Protein AF-B4WVF3-F1 (afdb_monomer_lite)

Radius of gyration: 14.75 Å; chains: 1; bounding box: 30×27×37 Å

Secondary structure (DSSP, 8-state):
-PPPSSHHHHHHHHHHHHHHHHHH---GGGS-HHHHHHHHHHHHHHHHHHHT-----

Foldseek 3Di:
DDDDPDPVSVCVCCVVVVVVCVLLPDPVVVDDPVVNVVSNVVSVVVVCVVVVCPDPD

pLDDT: mean 87.05, std 11.46, range [41.38, 95.62]

Sequence (57 aa):
MGRFKSVGQAQRFLSAFEPIRGHFYPHQHKQTASDYRETMCRRIESWRSLTGSSAIA

Structure (mmCIF, N/CA/C/O backbone):
data_AF-B4WVF3-F1
#
_entry.id   AF-B4WVF3-F1
#
loop_
_atom_site.group_PDB
_atom_site.id
_atom_site.type_symbol
_atom_site.label_atom_id
_atom_site.label_alt_id
_atom_site.label_comp_id
_atom_site.label_asym_id
_atom_site.label_entity_id
_atom_site.label_seq_id
_atom_site.pdbx_PDB_ins_code
_atom_site.Cartn_x
_atom_site.Cartn_y
_atom_site.Cartn_z
_atom_site.occupancy
_atom_site.B_iso_or_equiv
_atom_site.auth_seq_id
_atom_site.auth_comp_id
_atom_site.auth_asym_id
_atom_site.auth_atom_id
_atom_site.pdbx_PDB_model_num
ATOM 1 N N . MET A 1 1 ? 10.204 11.763 -4.627 1.00 64.06 1 MET A N 1
ATOM 2 C CA . MET A 1 1 ? 10.126 10.953 -5.863 1.00 64.06 1 MET A CA 1
ATOM 3 C C . MET A 1 1 ? 10.554 11.824 -7.030 1.00 64.06 1 MET A C 1
ATOM 5 O O . MET A 1 1 ? 10.008 12.910 -7.172 1.00 64.06 1 MET A O 1
ATOM 9 N N . GLY A 1 2 ? 11.560 11.411 -7.805 1.00 82.00 2 GLY A N 1
ATOM 10 C CA . GLY A 1 2 ? 11.956 12.142 -9.016 1.00 82.00 2 GLY A CA 1
ATOM 11 C C . GLY A 1 2 ? 10.866 12.099 -10.095 1.00 82.00 2 GLY A C 1
ATOM 12 O O . GLY A 1 2 ? 9.939 11.294 -10.014 1.00 82.00 2 GLY A O 1
ATOM 13 N N . ARG A 1 3 ? 10.975 12.959 -11.114 1.00 89.75 3 ARG A N 1
ATOM 14 C CA . ARG A 1 3 ? 10.073 12.938 -12.281 1.00 89.75 3 ARG A CA 1
ATOM 15 C C . ARG A 1 3 ? 10.299 11.654 -13.090 1.00 89.75 3 ARG A C 1
ATOM 17 O O . ARG A 1 3 ? 11.445 11.242 -13.275 1.00 89.75 3 ARG A O 1
ATOM 24 N N . PHE A 1 4 ? 9.226 11.044 -13.600 1.00 93.06 4 PHE A N 1
ATOM 25 C CA . PHE A 1 4 ? 9.346 9.957 -14.574 1.00 93.06 4 PHE A CA 1
ATOM 26 C C . PHE A 1 4 ? 9.964 10.494 -15.869 1.00 93.06 4 PHE A C 1
ATOM 28 O O . PHE A 1 4 ? 9.565 11.546 -16.365 1.00 93.06 4 PHE A O 1
ATOM 35 N N . LYS A 1 5 ? 10.943 9.768 -16.408 1.00 93.31 5 LYS A N 1
ATOM 36 C CA . LYS A 1 5 ? 11.655 10.113 -17.646 1.00 93.31 5 LYS A CA 1
ATOM 37 C C . LYS A 1 5 ? 10.868 9.713 -18.897 1.00 93.31 5 LYS A C 1
ATOM 39 O O . LYS A 1 5 ? 11.178 10.183 -19.984 1.00 93.31 5 LYS A O 1
ATOM 44 N N . SER A 1 6 ? 9.872 8.836 -18.753 1.00 95.19 6 SER A N 1
ATOM 45 C CA . SER A 1 6 ? 8.999 8.393 -19.840 1.00 95.19 6 SER A CA 1
ATOM 46 C C . SER A 1 6 ? 7.655 7.877 -19.325 1.00 95.19 6 SER A C 1
ATOM 48 O O . SER A 1 6 ? 7.523 7.493 -18.159 1.00 95.19 6 SER A O 1
ATOM 50 N N . VAL A 1 7 ? 6.673 7.805 -20.228 1.00 95.06 7 VAL A N 1
ATOM 51 C CA . VAL A 1 7 ? 5.357 7.200 -19.961 1.00 95.06 7 VAL A CA 1
ATOM 52 C C . VAL A 1 7 ? 5.502 5.726 -19.580 1.00 95.06 7 VAL A C 1
ATOM 54 O O . VAL A 1 7 ? 4.909 5.291 -18.602 1.00 95.06 7 VAL A O 1
ATOM 57 N N . GLY A 1 8 ? 6.355 4.963 -20.274 1.00 95.62 8 GLY A N 1
ATOM 58 C CA . GLY A 1 8 ? 6.584 3.549 -19.955 1.00 95.62 8 GLY A CA 1
ATOM 59 C C . GLY A 1 8 ? 7.176 3.328 -18.558 1.00 95.62 8 GLY A C 1
ATOM 60 O O . GLY A 1 8 ? 6.812 2.373 -17.873 1.00 95.62 8 GLY A O 1
ATOM 61 N N . GLN A 1 9 ? 8.045 4.231 -18.088 1.00 93.69 9 GLN A N 1
ATOM 62 C CA . GLN A 1 9 ? 8.545 4.182 -16.713 1.00 93.69 9 GLN A CA 1
ATOM 63 C C . GLN A 1 9 ? 7.419 4.446 -15.702 1.00 93.69 9 GLN A C 1
ATOM 65 O O . GLN A 1 9 ? 7.317 3.729 -14.707 1.00 93.69 9 GLN A O 1
ATOM 70 N N . ALA A 1 10 ? 6.576 5.449 -15.963 1.00 93.56 10 ALA A N 1
ATOM 71 C CA . ALA A 1 10 ? 5.421 5.747 -15.122 1.00 93.56 10 ALA A CA 1
ATOM 72 C C . ALA A 1 10 ? 4.445 4.563 -15.082 1.00 93.56 10 ALA A C 1
ATOM 74 O O . ALA A 1 10 ? 4.037 4.155 -14.000 1.00 93.56 10 ALA A O 1
ATOM 75 N N . GLN A 1 11 ? 4.150 3.952 -16.232 1.00 94.62 11 GLN A N 1
ATOM 76 C CA . GLN A 1 11 ? 3.247 2.808 -16.339 1.00 94.62 11 GLN A CA 1
ATOM 77 C C . GLN A 1 11 ? 3.735 1.622 -15.504 1.00 94.62 11 GLN A C 1
ATOM 79 O O . GLN A 1 11 ? 2.965 1.075 -14.726 1.00 94.62 11 GLN A O 1
ATOM 84 N N . ARG A 1 12 ? 5.021 1.257 -15.618 1.00 93.31 12 ARG A N 1
ATOM 85 C CA . ARG A 1 12 ? 5.618 0.154 -14.841 1.00 93.31 12 ARG A CA 1
ATOM 86 C C . ARG A 1 12 ? 5.598 0.422 -13.339 1.00 93.31 12 ARG A C 1
ATOM 88 O O . ARG A 1 12 ? 5.443 -0.505 -12.550 1.00 93.31 12 ARG A O 1
ATOM 95 N N . PHE A 1 13 ? 5.780 1.680 -12.942 1.00 90.75 13 PHE A N 1
ATOM 96 C CA . PHE A 1 13 ? 5.644 2.066 -11.544 1.00 90.75 13 PHE A CA 1
ATOM 97 C C . PHE A 1 13 ? 4.188 1.936 -11.085 1.00 90.75 13 PHE A C 1
ATOM 99 O O . PHE A 1 13 ? 3.924 1.256 -10.099 1.00 90.75 13 PHE A O 1
ATOM 106 N N . LEU A 1 14 ? 3.244 2.542 -11.809 1.00 91.62 14 LEU A N 1
ATOM 107 C CA . LEU A 1 14 ? 1.824 2.542 -11.456 1.00 91.62 14 LEU A CA 1
ATOM 108 C C . LEU A 1 14 ? 1.231 1.130 -11.439 1.00 91.62 14 LEU A C 1
ATOM 110 O O . LEU A 1 14 ? 0.522 0.803 -10.496 1.00 91.62 14 LEU A O 1
ATOM 114 N N . SER A 1 15 ? 1.594 0.268 -12.392 1.00 92.12 15 SER A N 1
ATOM 115 C CA . SER A 1 15 ? 1.082 -1.106 -12.466 1.00 92.12 15 SER A CA 1
ATOM 116 C C . SER A 1 15 ? 1.402 -1.934 -11.222 1.00 92.12 15 SER A C 1
ATOM 118 O O . SER A 1 15 ? 0.602 -2.769 -10.817 1.00 92.12 15 SER A O 1
ATOM 120 N N . ALA A 1 16 ? 2.566 -1.711 -10.604 1.00 88.62 16 ALA A N 1
ATOM 121 C CA . ALA A 1 16 ? 2.923 -2.351 -9.339 1.00 88.62 16 ALA A CA 1
ATOM 122 C C . ALA A 1 16 ? 2.380 -1.572 -8.130 1.00 88.62 16 ALA A C 1
ATOM 124 O O . ALA A 1 16 ? 1.974 -2.160 -7.131 1.00 88.62 16 ALA A O 1
ATOM 125 N N . PHE A 1 17 ? 2.370 -0.241 -8.209 1.00 89.19 17 PHE A N 1
ATOM 126 C CA . PHE A 1 17 ? 2.037 0.632 -7.089 1.00 89.19 17 PHE A CA 1
ATOM 127 C C . PHE A 1 17 ? 0.539 0.716 -6.791 1.00 89.19 17 PHE A C 1
ATOM 129 O O . PHE A 1 17 ? 0.174 0.855 -5.627 1.00 89.19 17 PHE A O 1
ATOM 136 N N . GLU A 1 18 ? -0.335 0.631 -7.794 1.00 88.25 18 GLU A N 1
ATOM 137 C CA . GLU A 1 18 ? -1.788 0.667 -7.592 1.00 88.25 18 GLU A CA 1
ATOM 138 C C . GLU A 1 18 ? -2.290 -0.492 -6.712 1.00 88.25 18 GLU A C 1
ATOM 140 O O . GLU A 1 18 ? -2.936 -0.203 -5.698 1.00 88.25 18 GLU A O 1
ATOM 145 N N . PRO A 1 19 ? -1.937 -1.768 -6.983 1.00 88.56 19 PRO A N 1
ATOM 146 C CA . PRO A 1 19 ? -2.284 -2.878 -6.093 1.00 88.56 19 PRO A CA 1
ATOM 147 C C . PRO A 1 19 ? -1.739 -2.700 -4.671 1.00 88.56 19 PRO A C 1
ATOM 149 O O . PRO A 1 19 ? -2.464 -2.897 -3.696 1.00 88.56 19 PRO A O 1
ATOM 152 N N . ILE A 1 20 ? -0.479 -2.261 -4.543 1.00 90.06 20 ILE A N 1
ATOM 153 C CA . ILE A 1 20 ? 0.167 -2.018 -3.244 1.00 90.06 20 ILE A CA 1
ATOM 154 C C . ILE A 1 20 ? -0.587 -0.930 -2.473 1.00 90.06 20 ILE A C 1
ATOM 156 O O . ILE A 1 20 ? -0.891 -1.095 -1.292 1.00 90.06 20 ILE A O 1
ATOM 160 N N . ARG A 1 21 ? -0.951 0.176 -3.129 1.00 89.50 21 ARG A N 1
ATOM 161 C CA . ARG A 1 21 ? -1.734 1.246 -2.501 1.00 89.50 21 ARG A CA 1
ATOM 162 C C . ARG A 1 21 ? -3.111 0.777 -2.066 1.00 89.50 21 ARG A C 1
ATOM 164 O O . ARG A 1 21 ? -3.506 1.112 -0.956 1.00 89.50 21 ARG A O 1
ATOM 171 N N . GLY A 1 22 ? -3.824 0.011 -2.888 1.00 88.88 22 GLY A N 1
ATOM 172 C CA . GLY A 1 22 ? -5.114 -0.562 -2.489 1.00 88.88 22 GLY A CA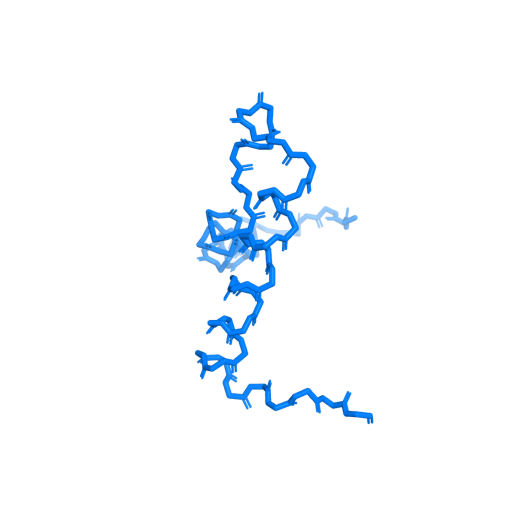 1
ATOM 173 C C . GLY A 1 22 ? -4.987 -1.426 -1.230 1.00 88.88 22 GLY A C 1
ATOM 174 O O . GLY A 1 22 ? -5.784 -1.308 -0.294 1.00 88.88 22 GLY A O 1
ATOM 175 N N . HIS A 1 23 ? -3.918 -2.222 -1.158 1.00 89.62 23 HIS A N 1
ATOM 176 C CA . HIS A 1 23 ? -3.632 -3.075 -0.006 1.00 89.62 23 HIS A CA 1
ATOM 177 C C . HIS A 1 23 ? -3.190 -2.311 1.244 1.00 89.62 23 HIS A C 1
ATOM 179 O O . HIS A 1 23 ? -3.483 -2.763 2.341 1.00 89.62 23 HIS A O 1
ATOM 185 N N . PHE A 1 24 ? -2.540 -1.150 1.139 1.00 89.81 24 PHE A N 1
ATOM 186 C CA . PHE A 1 24 ? -2.011 -0.411 2.302 1.00 89.81 24 PHE A CA 1
ATOM 187 C C . PHE A 1 24 ? -2.750 0.883 2.654 1.00 89.81 24 PHE A C 1
ATOM 189 O O . PHE A 1 24 ? -2.415 1.50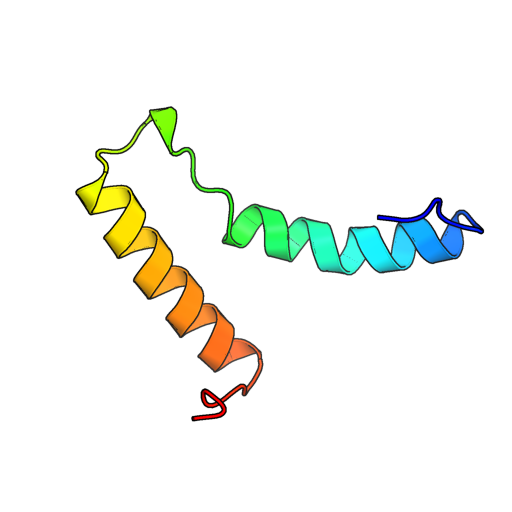8 3.657 1.00 89.81 24 PHE A O 1
ATOM 196 N N . TYR A 1 25 ? -3.766 1.280 1.887 1.00 86.94 25 TYR A N 1
ATOM 197 C CA . TYR A 1 25 ? -4.529 2.507 2.129 1.00 86.94 25 TYR A CA 1
ATOM 198 C C . TYR A 1 25 ? -5.966 2.207 2.595 1.00 86.94 25 TYR A C 1
ATOM 200 O O . TYR A 1 25 ? -6.926 2.481 1.869 1.00 86.94 25 TYR A O 1
ATOM 208 N N . PRO A 1 26 ? -6.164 1.609 3.789 1.00 83.50 26 PRO A N 1
ATOM 209 C CA . PRO A 1 26 ? -7.497 1.478 4.353 1.00 83.50 26 PRO A CA 1
ATOM 210 C C . PRO A 1 26 ? -8.031 2.866 4.726 1.00 83.50 26 PRO A C 1
ATOM 212 O O . PRO A 1 26 ? -7.269 3.775 5.053 1.00 83.50 26 PRO A O 1
ATOM 215 N N . HIS A 1 27 ? -9.352 3.042 4.700 1.00 84.88 27 HIS A N 1
ATOM 216 C CA . HIS A 1 27 ? -9.997 4.305 5.057 1.00 84.88 27 HIS A CA 1
ATOM 217 C C . HIS A 1 27 ? -9.806 4.611 6.552 1.00 84.88 27 HIS A C 1
ATOM 219 O O . HIS A 1 27 ? -10.664 4.303 7.377 1.00 84.88 27 HIS A O 1
ATOM 225 N N . GLN A 1 28 ? -8.663 5.203 6.906 1.00 83.94 28 GLN A N 1
ATOM 226 C CA . GLN A 1 28 ? -8.272 5.505 8.287 1.00 83.94 28 GLN A CA 1
ATOM 227 C C . GLN A 1 28 ? -9.291 6.414 8.982 1.00 83.94 28 GLN A C 1
ATOM 229 O O . GLN A 1 28 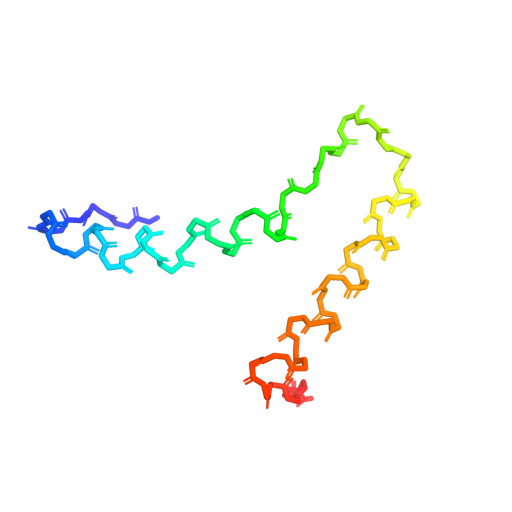? -9.564 6.238 10.160 1.00 83.94 28 GLN A O 1
ATOM 234 N N . HIS A 1 29 ? -9.925 7.321 8.235 1.00 88.25 29 HIS A N 1
ATOM 235 C CA . HIS A 1 29 ? -10.964 8.216 8.751 1.00 88.25 29 HIS A CA 1
ATOM 236 C C . HIS A 1 29 ? -12.246 7.499 9.214 1.00 88.25 29 HIS A C 1
ATOM 238 O O . HIS A 1 29 ? -13.103 8.133 9.818 1.00 88.25 29 HIS A O 1
ATOM 244 N N . LYS A 1 30 ? -12.405 6.204 8.910 1.00 91.12 30 LYS A N 1
ATOM 245 C CA . LYS A 1 30 ? -13.554 5.385 9.328 1.00 91.12 30 LYS A CA 1
ATOM 246 C C . LYS A 1 30 ? -13.219 4.413 10.462 1.00 91.12 30 LYS A C 1
ATOM 248 O O . LYS A 1 30 ? -14.051 3.578 10.792 1.00 91.12 30 LYS A O 1
ATOM 253 N N . GLN A 1 31 ? -12.003 4.462 11.002 1.00 91.88 31 GLN A N 1
ATOM 254 C CA . GLN A 1 31 ? -11.496 3.482 11.961 1.00 91.88 31 GLN A CA 1
ATOM 255 C C . GLN A 1 31 ? -10.963 4.174 13.208 1.00 91.88 31 GLN A C 1
ATOM 257 O O . GLN A 1 31 ? -10.437 5.288 13.139 1.00 91.88 31 GLN A O 1
ATOM 262 N N . THR A 1 32 ? -11.046 3.491 14.347 1.00 94.44 32 THR A N 1
ATOM 263 C CA . THR A 1 32 ? -10.294 3.921 15.523 1.00 94.44 32 THR A CA 1
ATOM 264 C C . THR A 1 32 ? -8.798 3.713 15.283 1.00 94.44 32 THR A C 1
ATOM 266 O O . THR A 1 32 ? -8.375 2.949 14.407 1.00 94.44 32 THR A O 1
ATOM 269 N N . ALA A 1 33 ? -7.963 4.373 16.085 1.00 93.38 33 ALA A N 1
ATOM 270 C CA . ALA A 1 33 ? -6.520 4.175 16.004 1.00 93.38 33 ALA A CA 1
ATOM 271 C C . ALA A 1 33 ? -6.113 2.710 16.267 1.00 93.38 33 ALA A C 1
ATOM 273 O O . ALA A 1 33 ? -5.137 2.241 15.683 1.00 93.38 33 ALA A O 1
ATOM 274 N N . SER A 1 34 ? -6.858 1.991 17.115 1.00 94.62 34 SER A N 1
ATOM 275 C CA . SER A 1 34 ? -6.603 0.580 17.425 1.00 94.62 34 SER A CA 1
ATOM 276 C C . SER A 1 34 ? -6.898 -0.315 16.221 1.00 94.62 34 SER A C 1
ATOM 278 O O . SER A 1 34 ? -6.014 -1.043 15.768 1.00 94.62 34 SER A O 1
ATOM 280 N N . ASP A 1 35 ? -8.092 -0.178 15.637 1.00 94.00 35 ASP A N 1
ATOM 281 C CA . ASP A 1 35 ? -8.534 -1.000 14.500 1.00 94.00 35 ASP A CA 1
ATOM 282 C C . ASP A 1 35 ? -7.632 -0.799 13.279 1.00 94.00 35 ASP A C 1
ATOM 284 O O . ASP A 1 35 ? -7.282 -1.748 12.571 1.00 94.00 35 ASP A O 1
ATOM 288 N N . TYR A 1 36 ? -7.192 0.444 13.054 1.00 93.19 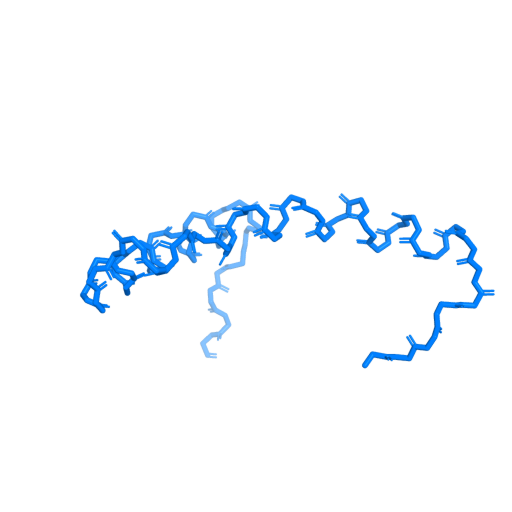36 TYR A N 1
ATOM 289 C CA . TYR A 1 36 ? -6.247 0.759 11.989 1.00 93.19 36 TYR A CA 1
ATOM 290 C C . TYR A 1 36 ? -4.909 0.030 12.181 1.00 93.19 36 TYR A C 1
ATOM 292 O O . TYR A 1 36 ? -4.373 -0.534 11.225 1.00 93.19 36 TYR A O 1
ATOM 300 N N . ARG A 1 37 ? -4.364 0.010 13.408 1.00 93.19 37 ARG A N 1
ATOM 301 C CA . ARG A 1 37 ? -3.089 -0.667 13.708 1.00 93.19 37 ARG A CA 1
ATOM 302 C C . ARG A 1 37 ? -3.205 -2.178 13.538 1.00 93.19 37 ARG A C 1
ATOM 304 O O . ARG A 1 37 ? -2.325 -2.770 12.919 1.00 93.19 37 ARG A O 1
ATOM 311 N N . GLU A 1 38 ? -4.285 -2.785 14.023 1.00 94.38 38 GLU A N 1
ATOM 312 C CA . GLU A 1 38 ? -4.541 -4.220 13.848 1.00 94.38 38 GLU A CA 1
ATOM 313 C C . GLU A 1 38 ? -4.670 -4.590 12.363 1.00 94.38 38 GLU A C 1
ATOM 315 O O . GLU A 1 38 ? -4.020 -5.522 11.879 1.00 94.38 38 GLU A O 1
ATOM 320 N N . THR A 1 39 ? -5.442 -3.802 11.612 1.00 93.69 39 THR A N 1
ATOM 321 C CA . THR A 1 39 ? -5.601 -3.958 10.161 1.00 93.69 39 THR A CA 1
ATOM 322 C C . THR A 1 39 ? -4.260 -3.860 9.438 1.00 93.69 39 THR A C 1
ATOM 324 O O . THR A 1 39 ? -3.9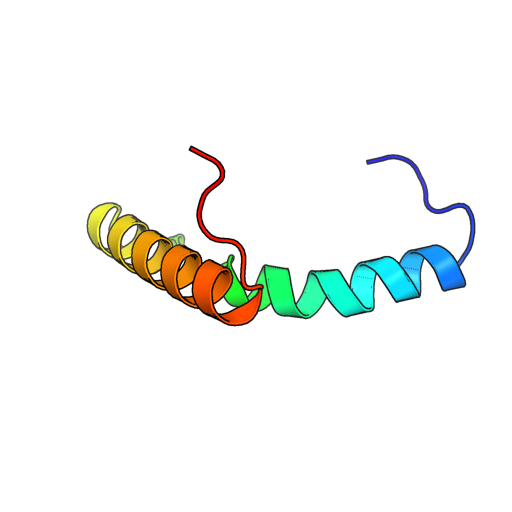78 -4.659 8.542 1.00 93.69 39 THR A O 1
ATOM 327 N N . MET A 1 40 ? -3.409 -2.911 9.831 1.00 93.25 40 MET A N 1
ATOM 328 C CA . MET A 1 40 ? -2.093 -2.733 9.228 1.00 93.25 40 MET A CA 1
ATOM 329 C C . MET A 1 40 ? -1.148 -3.898 9.548 1.00 93.25 40 MET A C 1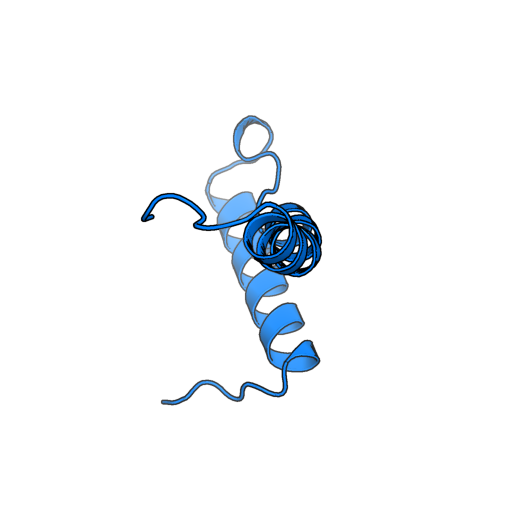
ATOM 331 O O . MET A 1 40 ? -0.465 -4.374 8.643 1.00 93.25 40 MET A O 1
ATOM 335 N N . CYS A 1 41 ? -1.152 -4.414 10.783 1.00 94.00 41 CYS A N 1
ATOM 336 C CA . CYS A 1 41 ? -0.378 -5.604 11.156 1.00 94.00 41 CYS A CA 1
ATOM 337 C C . CYS A 1 41 ? -0.742 -6.808 10.276 1.00 94.00 41 CYS A C 1
ATOM 339 O O . CYS A 1 41 ? 0.142 -7.401 9.657 1.00 94.00 41 CYS A O 1
ATOM 341 N N . ARG A 1 42 ? -2.041 -7.106 10.131 1.00 93.31 42 ARG A N 1
ATOM 342 C CA . ARG A 1 42 ? -2.525 -8.200 9.267 1.00 93.31 42 ARG A CA 1
ATOM 343 C C . ARG A 1 42 ? -2.127 -8.007 7.801 1.00 93.31 42 ARG A C 1
ATOM 345 O O . ARG A 1 42 ? -1.709 -8.954 7.137 1.00 93.31 42 ARG A O 1
ATOM 352 N N . ARG A 1 43 ? -2.232 -6.778 7.281 1.00 93.19 43 ARG A N 1
ATOM 353 C CA . ARG A 1 43 ? -1.858 -6.448 5.892 1.00 93.19 43 ARG A CA 1
ATOM 354 C C . ARG A 1 43 ? -0.360 -6.619 5.642 1.00 93.19 43 ARG A C 1
ATOM 356 O O . ARG A 1 43 ? 0.002 -7.134 4.586 1.00 93.19 43 ARG A O 1
ATOM 363 N N . ILE A 1 44 ? 0.491 -6.238 6.597 1.00 91.12 44 ILE A N 1
ATOM 364 C CA . ILE A 1 44 ? 1.947 -6.444 6.528 1.00 91.12 44 ILE A CA 1
ATOM 365 C C . ILE A 1 44 ? 2.289 -7.936 6.556 1.00 91.12 44 ILE A C 1
ATOM 367 O O . ILE A 1 44 ? 3.134 -8.378 5.783 1.00 91.12 44 ILE A O 1
ATOM 371 N N . GLU A 1 45 ? 1.639 -8.719 7.414 1.00 93.12 45 GLU A N 1
ATOM 372 C CA . GLU A 1 45 ? 1.871 -10.163 7.504 1.00 93.12 45 GLU A CA 1
ATOM 373 C C . GLU A 1 45 ? 1.464 -10.892 6.216 1.00 93.12 45 GLU A C 1
ATOM 375 O O . GLU A 1 45 ? 2.260 -11.636 5.643 1.00 93.12 45 GLU A O 1
ATOM 380 N N . SER A 1 46 ? 0.276 -10.584 5.688 1.00 90.88 46 SER A N 1
ATOM 381 C CA . SER A 1 46 ? -0.174 -11.083 4.385 1.00 90.88 46 SER A CA 1
ATOM 382 C C . SER A 1 46 ? 0.782 -10.679 3.258 1.00 90.88 46 SER A C 1
ATOM 384 O O . SER A 1 46 ? 1.135 -11.511 2.424 1.00 90.88 46 SER A O 1
ATOM 386 N N . TRP A 1 47 ? 1.269 -9.433 3.263 1.00 89.44 47 TRP A N 1
ATOM 387 C CA . TRP A 1 47 ? 2.241 -8.963 2.277 1.00 89.44 47 TRP A CA 1
ATOM 388 C C . TRP A 1 47 ? 3.551 -9.757 2.334 1.00 89.44 47 TRP A C 1
ATOM 390 O O . TRP A 1 47 ? 4.023 -10.215 1.299 1.00 89.44 47 TRP A O 1
ATOM 400 N N . ARG A 1 48 ? 4.105 -9.989 3.532 1.00 89.06 48 ARG A N 1
ATOM 401 C CA . ARG A 1 48 ? 5.329 -10.790 3.722 1.00 89.06 48 ARG A CA 1
ATOM 402 C C . ARG A 1 48 ? 5.176 -12.219 3.212 1.00 89.06 48 ARG A C 1
ATOM 404 O O . ARG A 1 48 ? 6.099 -12.738 2.590 1.00 89.06 48 ARG A O 1
ATOM 411 N N . SER A 1 49 ? 4.015 -12.831 3.456 1.00 88.94 49 SER A N 1
ATOM 412 C CA . SER A 1 49 ? 3.694 -14.167 2.948 1.00 88.94 49 SER A CA 1
ATOM 413 C C . SER A 1 49 ? 3.675 -14.199 1.416 1.00 88.94 49 SER A C 1
ATOM 415 O O . SER A 1 49 ? 4.290 -15.079 0.820 1.00 88.94 49 SER A O 1
ATOM 417 N N . LEU A 1 50 ? 3.049 -13.206 0.775 1.00 85.12 50 LEU A N 1
ATOM 418 C CA . LEU A 1 50 ? 2.960 -13.116 -0.686 1.00 85.12 50 LEU A CA 1
ATOM 419 C C . LEU A 1 50 ? 4.305 -12.817 -1.358 1.00 85.12 50 LEU A C 1
ATOM 421 O O . LEU A 1 50 ? 4.575 -13.335 -2.439 1.00 85.12 50 LEU A O 1
ATOM 425 N N . THR A 1 51 ? 5.154 -11.988 -0.747 1.00 85.44 51 THR A N 1
ATOM 426 C CA . THR A 1 51 ? 6.452 -11.612 -1.329 1.00 85.44 51 THR A CA 1
ATOM 427 C C . THR A 1 51 ? 7.588 -12.562 -0.961 1.00 85.44 51 THR A C 1
ATOM 429 O O . THR A 1 51 ? 8.725 -12.323 -1.368 1.00 85.44 51 THR A O 1
ATOM 432 N N . GLY A 1 52 ? 7.327 -13.601 -0.157 1.00 80.00 52 GLY A N 1
ATOM 433 C CA . GLY A 1 52 ? 8.368 -14.488 0.376 1.00 80.00 52 GLY A CA 1
ATOM 434 C C . GLY A 1 52 ? 9.414 -13.751 1.222 1.00 80.00 52 GLY A C 1
ATOM 435 O O . GLY A 1 52 ? 10.509 -14.260 1.453 1.00 80.00 52 GLY A O 1
ATOM 436 N N . SER A 1 53 ? 9.107 -12.527 1.662 1.00 67.62 53 SER A N 1
ATOM 437 C CA . SER A 1 53 ? 10.016 -11.702 2.447 1.00 67.62 53 SER A CA 1
ATOM 438 C C . SER A 1 53 ? 9.872 -12.096 3.910 1.00 67.62 53 SER A C 1
ATOM 440 O O . SER A 1 53 ? 9.137 -11.459 4.667 1.00 67.62 53 SER A O 1
ATOM 442 N N . SER A 1 54 ? 10.573 -13.161 4.310 1.00 56.94 54 SER A N 1
ATOM 443 C CA . SER A 1 54 ? 10.883 -13.356 5.726 1.00 56.94 54 SER A CA 1
ATOM 444 C C . SER A 1 54 ? 11.587 -12.086 6.191 1.00 56.94 54 SER A C 1
ATOM 446 O O . SER A 1 54 ? 12.498 -11.617 5.505 1.00 56.94 54 SER A O 1
ATOM 448 N N . ALA A 1 55 ? 11.091 -11.465 7.263 1.00 55.56 55 ALA A N 1
ATOM 449 C CA . ALA A 1 55 ? 11.650 -10.221 7.769 1.00 55.56 55 ALA A CA 1
ATOM 450 C C . ALA A 1 55 ? 13.174 -10.372 7.856 1.00 55.56 55 ALA A C 1
ATOM 452 O O . ALA A 1 55 ? 13.657 -11.275 8.534 1.00 55.56 55 ALA A O 1
ATOM 453 N N . ILE A 1 56 ? 13.911 -9.538 7.118 1.00 51.72 56 ILE A N 1
ATOM 454 C CA . ILE A 1 56 ? 15.349 -9.411 7.331 1.00 51.72 56 ILE A CA 1
ATOM 455 C C . ILE A 1 56 ? 15.453 -8.838 8.745 1.00 51.72 56 ILE A C 1
ATOM 457 O O . ILE A 1 56 ? 15.055 -7.692 8.969 1.00 51.72 56 ILE A O 1
ATOM 461 N N . ALA A 1 57 ? 15.797 -9.716 9.685 1.00 41.38 57 ALA A N 1
ATOM 462 C CA . ALA A 1 57 ? 16.012 -9.403 11.088 1.00 41.38 57 ALA A CA 1
ATOM 463 C C . ALA A 1 57 ? 17.304 -8.601 11.253 1.00 41.38 57 ALA A C 1
ATOM 465 O O . ALA A 1 57 ? 18.264 -8.879 10.496 1.00 41.38 57 ALA A O 1
#